Pr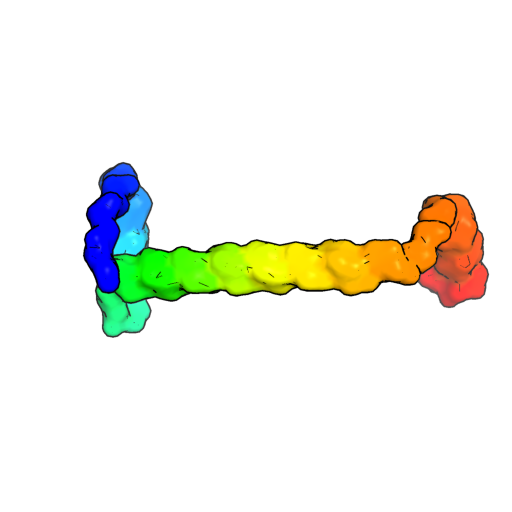otein AF-A0A955KRZ8-F1 (afdb_monomer_lite)

Foldseek 3Di:
DDDDDDDPPVVVVVLCVVCVVVVHDSVVVVVVVVVVVVVVVVVVVVVVVVCVPPDDDDPVVVVVVCVVVVVD

Secondary structure (DSSP, 8-state):
--------HHHHHHHHHHHHHTTS-HHHHHHHHHHHHHHHHHHHHHHHHHGGGSPP--HHHHHHHHHHTT--

Structure (mmCIF, N/CA/C/O backbone):
data_AF-A0A955KRZ8-F1
#
_entry.id   AF-A0A955KRZ8-F1
#
loop_
_atom_site.group_PDB
_atom_site.id
_atom_site.type_symbol
_atom_site.label_atom_id
_atom_site.label_alt_id
_atom_site.label_comp_id
_atom_site.label_asym_id
_atom_site.label_entity_id
_atom_site.label_seq_id
_atom_site.pdbx_PDB_ins_code
_atom_site.Cartn_x
_atom_site.Cartn_y
_atom_site.Cartn_z
_atom_site.occupancy
_atom_site.B_iso_or_equiv
_atom_site.auth_seq_id
_atom_site.auth_comp_id
_atom_site.auth_asym_id
_atom_site.auth_atom_id
_atom_site.pdbx_PDB_model_num
ATOM 1 N N . MET A 1 1 ? 2.186 -9.752 18.520 1.00 86.31 1 MET A N 1
ATOM 2 C CA . MET A 1 1 ? 2.694 -8.478 19.087 1.00 86.31 1 MET A CA 1
ATOM 3 C C . MET A 1 1 ? 1.611 -7.419 18.913 1.00 86.31 1 MET A C 1
ATOM 5 O O . MET A 1 1 ? 0.848 -7.548 17.966 1.00 86.31 1 MET A O 1
ATOM 9 N N . ARG A 1 2 ? 1.491 -6.426 19.803 1.00 93.25 2 ARG A N 1
ATOM 10 C CA . ARG A 1 2 ? 0.519 -5.327 19.662 1.00 93.25 2 ARG A CA 1
ATOM 11 C C . ARG A 1 2 ? 1.266 -4.002 19.607 1.00 93.25 2 ARG A C 1
ATOM 13 O O . ARG A 1 2 ? 2.077 -3.735 20.487 1.00 93.25 2 ARG A O 1
ATOM 20 N N . THR A 1 3 ? 0.939 -3.190 18.612 1.00 95.50 3 THR A N 1
ATOM 21 C CA . THR A 1 3 ? 1.480 -1.842 18.426 1.00 95.50 3 THR A CA 1
ATOM 22 C C . THR A 1 3 ? 0.331 -0.841 18.467 1.00 95.50 3 THR A C 1
ATOM 24 O O . THR A 1 3 ? -0.769 -1.141 18.001 1.00 95.50 3 THR A O 1
ATOM 27 N N . THR A 1 4 ? 0.572 0.335 19.040 1.00 96.38 4 THR A N 1
ATOM 28 C CA . THR A 1 4 ? -0.375 1.456 19.021 1.00 96.38 4 THR A CA 1
ATOM 29 C C . THR A 1 4 ? 0.045 2.428 17.926 1.00 96.38 4 THR A C 1
ATOM 31 O O . THR A 1 4 ? 1.203 2.835 17.889 1.00 96.38 4 THR A O 1
ATOM 34 N N . ILE A 1 5 ? -0.888 2.793 17.048 1.00 95.38 5 ILE A N 1
ATOM 35 C CA . ILE A 1 5 ? -0.677 3.744 15.951 1.00 95.38 5 ILE A CA 1
ATOM 36 C C . ILE A 1 5 ? -1.702 4.866 16.108 1.00 95.38 5 ILE A C 1
ATOM 38 O O . ILE A 1 5 ? -2.879 4.598 16.353 1.00 95.38 5 ILE A O 1
ATOM 42 N N . SER A 1 6 ? -1.248 6.109 15.979 1.00 96.94 6 SER A N 1
ATOM 43 C CA . SER A 1 6 ? -2.114 7.285 16.009 1.00 96.94 6 SER A CA 1
ATOM 44 C C . SER A 1 6 ? -2.499 7.684 14.590 1.00 96.94 6 SER A C 1
ATOM 46 O O . SER A 1 6 ? -1.633 7.838 13.731 1.00 96.94 6 SER A O 1
ATOM 48 N N . PHE A 1 7 ? -3.790 7.903 14.366 1.00 97.38 7 PHE A N 1
ATOM 49 C CA . PHE A 1 7 ? -4.333 8.461 13.131 1.00 97.38 7 PHE A CA 1
ATOM 50 C C . PHE A 1 7 ? -4.983 9.806 13.440 1.00 97.38 7 PHE A C 1
ATOM 52 O O . PHE A 1 7 ? -5.429 10.036 14.564 1.00 97.38 7 PHE A O 1
ATOM 59 N N . ASN A 1 8 ? -5.055 10.689 12.447 1.00 98.25 8 ASN A N 1
ATOM 60 C CA . ASN A 1 8 ? -5.947 11.838 12.552 1.00 98.25 8 ASN A CA 1
ATOM 61 C C . ASN A 1 8 ? -7.417 11.380 12.440 1.00 98.25 8 ASN A C 1
ATOM 63 O O . ASN A 1 8 ? -7.710 10.267 11.986 1.00 98.25 8 ASN A O 1
ATOM 67 N N . ASP A 1 9 ? -8.339 12.253 12.842 1.00 98.12 9 ASP A N 1
ATOM 68 C CA . ASP A 1 9 ? -9.758 11.903 12.943 1.00 98.12 9 ASP A CA 1
ATOM 69 C C . ASP A 1 9 ? -10.384 11.535 11.592 1.00 98.12 9 ASP A C 1
ATOM 71 O O . ASP A 1 9 ? -11.208 10.618 11.522 1.00 98.12 9 ASP A O 1
ATOM 75 N N . SER A 1 10 ? -9.986 12.206 10.506 1.00 98.31 10 SER A N 1
ATOM 76 C CA . SER A 1 10 ? -10.535 11.933 9.174 1.00 98.31 10 SER A CA 1
ATOM 77 C C . SER A 1 10 ? -10.107 10.558 8.659 1.00 98.31 10 SER A C 1
ATOM 79 O O . SER A 1 10 ? -10.948 9.799 8.177 1.00 98.31 10 SER A O 1
ATOM 81 N N . VAL A 1 11 ? -8.835 10.193 8.834 1.00 98.19 11 VAL A N 1
ATOM 82 C CA . VAL A 1 11 ? -8.301 8.878 8.452 1.00 98.19 11 VAL A CA 1
ATOM 83 C C . VAL A 1 11 ? -8.928 7.774 9.294 1.00 98.19 11 VAL A C 1
ATOM 85 O O . VAL A 1 11 ? -9.381 6.771 8.746 1.00 98.19 11 VAL A O 1
ATOM 88 N N . TYR A 1 12 ? -9.014 7.953 10.615 1.00 98.12 12 TYR A N 1
ATOM 89 C CA . TYR A 1 12 ? -9.637 6.946 11.475 1.00 98.12 12 TYR A CA 1
ATOM 90 C C . TYR A 1 12 ? -11.119 6.735 11.134 1.00 98.12 12 TYR A C 1
ATOM 92 O O . TYR A 1 12 ? -11.595 5.598 11.111 1.00 98.12 12 TYR A O 1
ATOM 100 N N . THR A 1 13 ? -11.841 7.812 10.810 1.00 98.38 13 THR A N 1
ATOM 101 C CA . THR A 1 13 ? -13.242 7.732 10.374 1.00 98.38 13 THR A CA 1
ATOM 102 C C . THR A 1 13 ? -13.375 6.931 9.080 1.00 98.38 13 THR A C 1
ATOM 104 O O . THR A 1 13 ? -14.212 6.034 9.013 1.00 98.38 13 THR A O 1
ATOM 107 N N . ALA A 1 14 ? -12.518 7.188 8.088 1.00 98.44 14 ALA A N 1
ATOM 108 C CA . ALA A 1 14 ? -12.514 6.440 6.832 1.00 98.44 14 ALA A CA 1
ATOM 109 C C . ALA A 1 14 ? -12.219 4.944 7.047 1.00 98.44 14 ALA A C 1
ATOM 111 O O . ALA A 1 14 ? -12.971 4.097 6.567 1.00 98.44 14 ALA A O 1
ATOM 112 N N . LEU A 1 15 ? -11.193 4.616 7.845 1.00 98.19 15 LEU A N 1
ATOM 113 C CA . LEU A 1 15 ? -10.855 3.230 8.192 1.00 98.19 15 LEU A CA 1
ATOM 114 C C . LEU A 1 15 ? -12.015 2.513 8.887 1.00 98.19 15 LEU A C 1
ATOM 116 O O . LEU A 1 15 ? -12.281 1.343 8.618 1.00 98.19 15 LEU A O 1
ATOM 120 N N . LYS A 1 16 ? -12.722 3.205 9.786 1.00 98.38 16 LYS A N 1
ATOM 121 C CA . LYS A 1 16 ? -13.872 2.642 10.498 1.00 98.38 16 LYS A CA 1
ATOM 122 C C . LYS A 1 16 ? -15.038 2.343 9.554 1.00 98.38 16 LYS A C 1
ATOM 124 O O . LYS A 1 16 ? -15.652 1.281 9.680 1.00 98.38 16 LYS A O 1
ATOM 129 N N . THR A 1 17 ? -15.336 3.250 8.624 1.00 98.62 17 THR A N 1
ATOM 130 C CA . THR A 1 17 ? -16.363 3.036 7.594 1.00 98.62 17 THR A CA 1
ATOM 131 C C . THR A 1 17 ? -16.011 1.826 6.737 1.00 98.62 17 THR A C 1
ATOM 133 O O . THR A 1 17 ? -16.800 0.888 6.665 1.00 98.62 17 THR A O 1
ATOM 136 N N . GLN A 1 18 ? -14.785 1.777 6.211 1.00 98.25 18 GLN A N 1
ATOM 137 C CA . GLN A 1 18 ? -14.317 0.663 5.387 1.00 98.25 18 GLN A CA 1
ATOM 138 C C . GLN A 1 18 ? -14.349 -0.673 6.139 1.00 98.25 18 GLN A C 1
ATOM 140 O O . GLN A 1 18 ? -14.792 -1.679 5.594 1.00 98.25 18 GLN A O 1
ATOM 145 N N . ALA A 1 19 ? -13.919 -0.700 7.405 1.00 98.44 19 ALA A N 1
ATOM 146 C CA . ALA A 1 19 ? -13.956 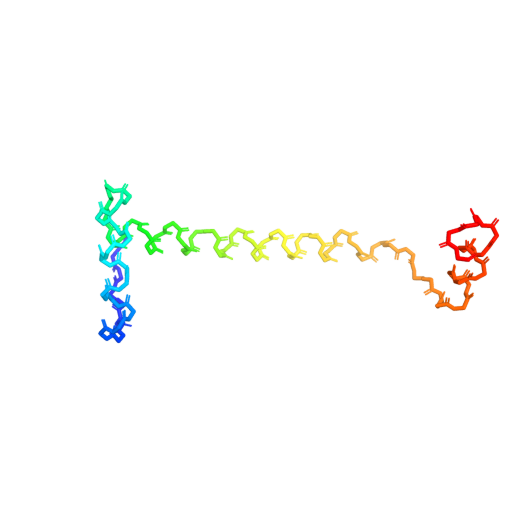-1.915 8.219 1.00 98.44 19 ALA A CA 1
ATOM 147 C C . ALA A 1 19 ? -15.389 -2.431 8.398 1.00 98.44 19 ALA A C 1
ATOM 149 O O . ALA A 1 19 ? -15.627 -3.634 8.321 1.00 98.44 19 ALA A O 1
ATOM 150 N N . THR A 1 20 ? -16.342 -1.516 8.592 1.00 98.50 20 THR A N 1
ATOM 151 C CA . THR A 1 20 ? -17.765 -1.848 8.724 1.00 98.50 20 THR A CA 1
ATOM 152 C C . THR A 1 20 ? -18.317 -2.427 7.423 1.00 98.50 20 THR A C 1
ATOM 154 O O . THR A 1 20 ? -18.951 -3.478 7.449 1.00 98.50 20 THR A O 1
ATOM 157 N N . GLU A 1 21 ? -18.045 -1.778 6.289 1.00 98.44 21 GLU A N 1
ATOM 158 C CA . GLU A 1 21 ? -18.477 -2.231 4.959 1.00 98.44 21 GLU A CA 1
ATOM 159 C C . GLU A 1 21 ? -17.886 -3.598 4.590 1.00 98.44 21 GLU A C 1
ATOM 161 O O . GLU A 1 21 ? -18.585 -4.449 4.044 1.00 98.44 21 GLU A O 1
ATOM 166 N N . ALA A 1 22 ? -16.621 -3.835 4.941 1.00 97.56 22 ALA A N 1
ATOM 167 C CA . ALA A 1 22 ? -15.922 -5.090 4.685 1.00 97.56 22 ALA A CA 1
ATOM 168 C C . ALA A 1 22 ? -16.194 -6.186 5.737 1.00 97.56 22 ALA A C 1
ATOM 170 O O . ALA A 1 22 ? -15.647 -7.282 5.627 1.00 97.56 22 ALA A O 1
ATOM 171 N N . GLY A 1 23 ? -17.005 -5.917 6.770 1.00 98.25 23 GLY A N 1
ATOM 172 C CA . GLY A 1 23 ? -17.310 -6.890 7.826 1.00 98.25 23 GLY A CA 1
ATOM 173 C C . GLY A 1 23 ? -16.086 -7.319 8.645 1.00 98.25 23 GLY A C 1
ATOM 174 O O . GLY A 1 23 ? -16.015 -8.456 9.110 1.00 98.25 23 GLY A O 1
ATOM 175 N N . THR A 1 24 ? -15.110 -6.425 8.807 1.00 98.38 24 THR A N 1
ATOM 176 C CA . THR A 1 24 ? -13.833 -6.680 9.485 1.00 98.38 24 THR A CA 1
ATOM 177 C C . THR A 1 24 ? -13.543 -5.607 10.542 1.00 98.38 24 THR A C 1
ATOM 179 O O . THR A 1 24 ? -14.410 -4.820 10.921 1.00 98.38 24 THR A O 1
ATOM 182 N N . THR A 1 25 ? -12.324 -5.576 11.079 1.00 98.38 25 THR A N 1
ATOM 183 C CA . THR A 1 25 ? -11.892 -4.576 12.064 1.00 98.38 25 THR A CA 1
ATOM 184 C C . THR A 1 25 ? -10.856 -3.625 11.477 1.00 98.38 25 THR A C 1
ATOM 186 O O . THR A 1 25 ? -10.095 -3.990 10.584 1.00 98.38 25 THR A O 1
ATOM 189 N N . VAL A 1 26 ? -10.763 -2.416 12.040 1.00 97.75 26 VAL A N 1
ATOM 190 C CA . VAL A 1 26 ? -9.698 -1.456 11.693 1.00 97.75 26 VAL A CA 1
ATOM 191 C C . VAL A 1 26 ? -8.312 -2.074 11.897 1.00 97.75 26 VAL A C 1
ATOM 193 O O . VAL A 1 26 ? -7.425 -1.876 11.076 1.00 97.75 26 VAL A O 1
ATOM 196 N N . SER A 1 27 ? -8.121 -2.855 12.965 1.00 97.44 27 SER A N 1
ATOM 197 C CA . SER A 1 27 ? -6.846 -3.530 13.225 1.00 97.44 27 SER A CA 1
ATOM 198 C C . SER A 1 27 ? -6.485 -4.539 12.140 1.00 97.44 27 SER A C 1
ATOM 200 O O . SER A 1 27 ? -5.324 -4.584 11.749 1.00 97.44 27 SER A O 1
ATOM 202 N N . GLN A 1 28 ? -7.460 -5.300 11.637 1.00 98.12 28 GLN A N 1
ATOM 203 C CA . GLN A 1 28 ? -7.227 -6.241 10.544 1.00 98.12 28 GLN A CA 1
ATOM 204 C C . GLN A 1 28 ? -6.869 -5.502 9.251 1.00 98.12 28 GLN A C 1
ATOM 206 O O . GLN A 1 28 ? -5.859 -5.828 8.645 1.00 98.12 28 GLN A O 1
ATOM 211 N N . LEU A 1 29 ? -7.610 -4.442 8.894 1.00 97.81 29 LEU A N 1
ATOM 212 C CA . LEU A 1 29 ? -7.290 -3.624 7.715 1.00 97.81 29 LEU A CA 1
ATOM 213 C C . LEU A 1 29 ? -5.869 -3.055 7.770 1.00 97.81 29 LEU A C 1
ATOM 215 O O . LEU A 1 29 ? -5.136 -3.116 6.789 1.00 97.81 29 LEU A O 1
ATOM 219 N N . VAL A 1 30 ? -5.470 -2.504 8.920 1.00 97.25 30 VAL A N 1
ATOM 220 C CA . VAL A 1 30 ? -4.125 -1.939 9.100 1.00 97.25 30 VAL A CA 1
ATOM 221 C C . VAL A 1 30 ? -3.056 -3.032 9.052 1.00 97.25 30 VAL A C 1
ATOM 223 O O . VAL A 1 30 ? -1.982 -2.806 8.499 1.00 97.25 30 VAL A O 1
ATOM 226 N N . GLN A 1 31 ? -3.334 -4.212 9.611 1.00 97.19 31 GLN A N 1
ATOM 227 C CA . GLN A 1 31 ? -2.415 -5.343 9.551 1.00 97.19 31 GLN A CA 1
ATOM 228 C C . GLN A 1 31 ? -2.222 -5.840 8.115 1.00 97.19 31 GLN A C 1
ATOM 230 O O . GLN A 1 31 ? -1.079 -6.012 7.694 1.00 97.19 31 GLN A O 1
ATOM 235 N N . ASP A 1 32 ? -3.306 -6.013 7.364 1.00 97.62 32 ASP A N 1
ATOM 236 C CA . ASP A 1 32 ? -3.250 -6.463 5.974 1.00 97.62 32 ASP A CA 1
ATOM 237 C C . ASP A 1 32 ? -2.530 -5.428 5.104 1.00 97.62 32 ASP A C 1
ATOM 239 O O . ASP A 1 32 ? -1.618 -5.779 4.361 1.00 97.62 32 ASP A O 1
ATOM 243 N N . ALA A 1 33 ? -2.843 -4.138 5.265 1.00 96.94 33 ALA A N 1
ATOM 244 C CA . ALA A 1 33 ? -2.156 -3.061 4.554 1.00 96.94 33 ALA A CA 1
ATOM 245 C C . ALA A 1 33 ? -0.642 -3.042 4.835 1.00 96.94 33 ALA A C 1
ATOM 247 O O . ALA A 1 33 ? 0.155 -2.867 3.914 1.00 96.94 33 ALA A O 1
ATOM 248 N N . ALA A 1 34 ? -0.231 -3.256 6.089 1.00 97.00 34 ALA A N 1
ATOM 249 C CA . ALA A 1 34 ? 1.183 -3.325 6.449 1.00 97.00 34 ALA A CA 1
ATOM 250 C C . ALA A 1 34 ? 1.881 -4.543 5.824 1.00 97.00 34 ALA A C 1
ATOM 252 O O . ALA A 1 34 ? 3.005 -4.418 5.345 1.00 97.00 34 ALA A O 1
ATOM 253 N N . ILE A 1 35 ? 1.224 -5.708 5.805 1.00 97.75 35 ILE A N 1
ATOM 254 C CA . ILE A 1 35 ? 1.752 -6.914 5.153 1.00 97.75 35 ILE A CA 1
ATOM 255 C C . ILE A 1 35 ? 1.900 -6.676 3.649 1.00 97.75 35 ILE A C 1
ATOM 257 O O . ILE A 1 35 ? 2.967 -6.938 3.101 1.00 97.75 35 ILE A O 1
ATOM 261 N N . HIS A 1 36 ? 0.867 -6.146 2.993 1.00 98.25 36 HIS A N 1
ATOM 262 C CA . HIS A 1 36 ? 0.886 -5.897 1.555 1.00 98.25 36 HIS A CA 1
ATOM 263 C C . HIS A 1 36 ? 1.963 -4.889 1.153 1.00 98.25 36 HIS A C 1
ATOM 265 O O . HIS A 1 36 ? 2.709 -5.170 0.226 1.00 98.25 36 HIS A O 1
ATOM 271 N N .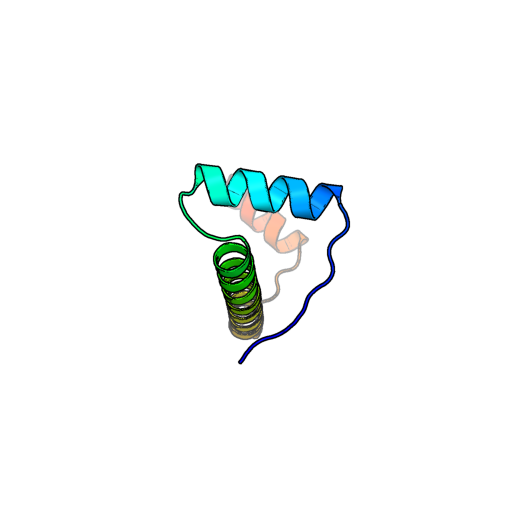 SER A 1 37 ? 2.123 -3.789 1.895 1.00 97.81 37 SER A N 1
ATOM 272 C CA . SER A 1 37 ? 3.183 -2.809 1.620 1.00 97.81 37 SER A CA 1
ATOM 273 C C . SER A 1 37 ? 4.590 -3.406 1.758 1.00 97.81 37 SER A C 1
ATOM 275 O O . SER A 1 37 ? 5.490 -3.053 1.003 1.00 97.81 37 SER A O 1
ATOM 277 N N . LEU A 1 38 ? 4.801 -4.329 2.702 1.00 98.06 38 LEU A N 1
ATOM 278 C CA . LEU A 1 38 ? 6.088 -5.016 2.838 1.00 98.06 38 LEU A CA 1
ATOM 279 C C . LEU A 1 38 ? 6.335 -6.029 1.716 1.00 98.06 38 LEU A C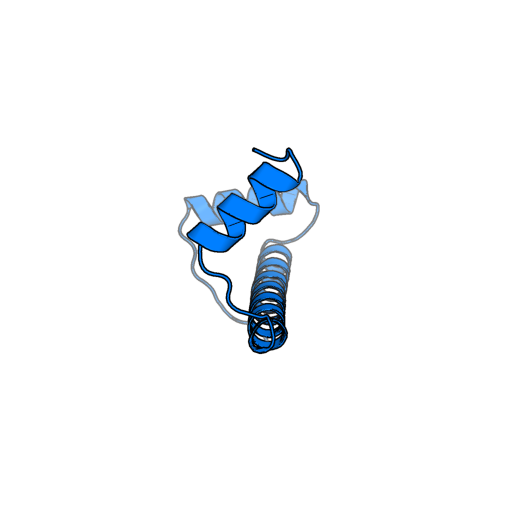 1
ATOM 281 O O . LEU A 1 38 ? 7.477 -6.177 1.293 1.00 98.06 38 LEU A O 1
ATOM 285 N N . LEU A 1 39 ? 5.291 -6.725 1.260 1.00 98.25 39 LEU A N 1
ATOM 286 C CA . LEU A 1 39 ? 5.387 -7.673 0.149 1.00 98.25 39 LEU A CA 1
ATOM 287 C C . LEU A 1 39 ? 5.652 -6.961 -1.179 1.00 98.25 39 LEU A C 1
ATOM 289 O O . LEU A 1 39 ? 6.555 -7.379 -1.890 1.00 98.25 39 LEU A O 1
ATOM 293 N N . GLU A 1 40 ? 4.935 -5.871 -1.461 1.00 97.88 40 GLU A N 1
ATOM 294 C CA . GLU A 1 40 ? 5.151 -5.020 -2.642 1.00 97.88 40 GLU A CA 1
ATOM 295 C C . GLU A 1 40 ? 6.598 -4.520 -2.689 1.00 97.88 40 GLU A C 1
ATOM 297 O O . GLU A 1 40 ? 7.299 -4.726 -3.671 1.00 97.88 40 GLU A O 1
ATOM 302 N N . ASN A 1 41 ? 7.104 -3.979 -1.577 1.00 97.94 41 ASN A N 1
ATOM 303 C CA . ASN A 1 41 ? 8.493 -3.528 -1.514 1.00 97.94 41 ASN A CA 1
ATOM 304 C C . ASN A 1 41 ? 9.505 -4.667 -1.727 1.00 97.94 41 ASN A C 1
ATOM 306 O O . ASN A 1 41 ? 10.595 -4.428 -2.241 1.00 97.94 41 ASN A O 1
ATOM 310 N N . ALA A 1 42 ? 9.201 -5.884 -1.266 1.00 97.94 42 ALA A N 1
ATOM 311 C CA . ALA A 1 42 ? 10.076 -7.032 -1.478 1.00 97.94 42 ALA A CA 1
ATOM 312 C C . ALA A 1 42 ? 10.089 -7.453 -2.955 1.00 97.94 42 ALA A C 1
ATOM 314 O O . ALA A 1 42 ? 11.164 -7.686 -3.500 1.00 97.94 42 ALA A O 1
ATOM 315 N N . GLU A 1 43 ? 8.919 -7.477 -3.599 1.00 97.62 43 GLU A N 1
ATOM 316 C CA . GLU A 1 43 ? 8.768 -7.737 -5.034 1.00 97.62 43 GLU A CA 1
ATOM 317 C C . GLU A 1 43 ? 9.519 -6.691 -5.871 1.00 97.62 43 GLU A C 1
ATOM 319 O O . GLU A 1 43 ? 10.329 -7.059 -6.717 1.00 97.62 43 GLU A O 1
ATOM 324 N N . ASP A 1 44 ? 9.374 -5.402 -5.551 1.00 97.81 44 ASP A N 1
ATOM 325 C CA . ASP A 1 44 ? 10.093 -4.309 -6.219 1.00 97.81 44 ASP A CA 1
ATOM 326 C C . ASP A 1 44 ? 11.621 -4.466 -6.135 1.00 97.81 44 ASP A C 1
ATOM 328 O O . ASP A 1 44 ? 12.353 -4.183 -7.091 1.00 97.81 44 ASP A O 1
ATOM 332 N N . ILE A 1 45 ? 12.129 -4.896 -4.975 1.00 97.38 45 ILE A N 1
ATOM 333 C CA . ILE A 1 45 ? 13.562 -5.138 -4.775 1.00 97.38 45 ILE A CA 1
ATOM 334 C C . ILE A 1 45 ? 14.020 -6.332 -5.612 1.00 97.38 45 ILE A C 1
ATOM 336 O O . ILE A 1 45 ? 15.059 -6.242 -6.270 1.00 97.38 45 ILE A O 1
ATOM 340 N N . ASP A 1 46 ? 13.272 -7.432 -5.593 1.00 97.56 46 ASP A N 1
ATOM 341 C CA . ASP A 1 46 ? 13.610 -8.638 -6.346 1.00 97.56 46 ASP A CA 1
ATOM 342 C C . ASP A 1 46 ? 13.605 -8.366 -7.858 1.00 97.56 46 ASP A C 1
ATOM 344 O O . ASP A 1 46 ? 14.552 -8.751 -8.553 1.00 97.56 46 ASP A O 1
ATOM 348 N N . ASP A 1 47 ? 12.623 -7.611 -8.355 1.00 96.75 47 ASP A N 1
ATOM 349 C CA . ASP A 1 47 ? 12.563 -7.157 -9.743 1.00 96.75 47 ASP A CA 1
ATOM 350 C C . ASP A 1 47 ? 13.762 -6.272 -10.090 1.00 96.75 47 ASP A C 1
ATOM 352 O O . ASP A 1 47 ? 14.445 -6.498 -11.093 1.00 96.75 47 ASP A O 1
ATOM 356 N N . ALA A 1 48 ? 14.093 -5.289 -9.248 1.00 96.25 48 ALA A N 1
ATOM 357 C CA . ALA A 1 48 ? 15.262 -4.443 -9.469 1.00 96.25 48 ALA A CA 1
ATOM 358 C C . ALA A 1 48 ? 16.565 -5.261 -9.536 1.00 96.25 48 ALA A C 1
ATOM 360 O O . ALA A 1 48 ? 17.430 -4.981 -10.372 1.00 96.25 48 ALA A O 1
ATOM 361 N N . LEU A 1 49 ? 16.704 -6.289 -8.692 1.00 97.06 49 LEU A N 1
ATOM 362 C CA . LEU A 1 49 ? 17.862 -7.182 -8.680 1.00 97.06 49 LEU A CA 1
ATOM 363 C C . LEU A 1 49 ? 17.910 -8.092 -9.912 1.00 97.06 49 LEU A C 1
ATOM 365 O O . LEU A 1 49 ? 18.980 -8.243 -10.506 1.00 97.06 49 LEU A O 1
ATOM 369 N N . ALA A 1 50 ? 16.781 -8.665 -10.334 1.00 95.69 50 ALA A N 1
ATOM 370 C CA . ALA A 1 50 ? 16.700 -9.497 -11.536 1.00 95.69 50 ALA A CA 1
ATOM 371 C C . ALA A 1 50 ? 17.123 -8.711 -12.791 1.00 95.69 50 ALA A C 1
ATOM 373 O O . ALA A 1 50 ? 17.852 -9.219 -13.655 1.00 95.69 50 ALA A O 1
ATOM 374 N N . ARG A 1 51 ? 16.743 -7.430 -12.839 1.00 94.56 51 ARG A N 1
ATOM 375 C CA . ARG A 1 51 ? 17.023 -6.519 -13.952 1.00 94.56 51 ARG A CA 1
ATOM 376 C C . ARG A 1 51 ? 18.458 -6.003 -14.014 1.00 94.56 51 ARG A C 1
ATOM 378 O O . ARG A 1 51 ? 18.846 -5.437 -15.031 1.00 94.56 51 ARG A O 1
ATOM 385 N N . LEU A 1 52 ? 19.296 -6.257 -13.003 1.00 95.44 52 LEU A N 1
ATOM 386 C CA . LEU A 1 52 ? 20.727 -5.909 -13.055 1.00 95.44 52 LEU A CA 1
ATOM 387 C C . LEU A 1 52 ? 21.464 -6.572 -14.228 1.00 95.44 52 LEU A C 1
ATOM 389 O O . LEU A 1 52 ? 22.496 -6.069 -14.668 1.00 95.44 52 LEU A O 1
ATOM 393 N N . SER A 1 53 ? 20.952 -7.709 -14.708 1.00 91.44 53 SER A N 1
ATOM 394 C CA . SER A 1 53 ? 21.517 -8.447 -15.842 1.00 91.44 53 SER A CA 1
ATOM 395 C C . SER A 1 53 ? 20.942 -8.040 -17.204 1.00 91.44 53 SER A C 1
ATOM 397 O O . SER A 1 53 ? 21.430 -8.515 -18.232 1.00 91.44 53 SER A O 1
ATOM 399 N N . GLU A 1 54 ? 19.931 -7.165 -17.236 1.00 93.19 54 GLU A N 1
ATOM 400 C CA . GLU A 1 54 ? 19.334 -6.707 -18.488 1.00 93.19 54 GLU A CA 1
ATOM 401 C C . GLU A 1 54 ? 20.322 -5.835 -19.281 1.00 93.19 54 GLU A C 1
ATOM 403 O O . GLU A 1 54 ? 21.009 -4.976 -18.715 1.00 93.19 54 GLU A O 1
ATOM 408 N N . PRO A 1 55 ? 20.407 -6.017 -20.609 1.00 90.38 55 PRO A N 1
ATOM 409 C CA . PRO A 1 55 ? 21.207 -5.144 -21.450 1.00 90.38 55 PRO A CA 1
ATOM 410 C C . PRO A 1 55 ? 20.655 -3.716 -21.426 1.00 90.38 55 PRO A C 1
ATOM 412 O O . PRO A 1 55 ? 19.451 -3.477 -21.526 1.00 90.38 55 PRO A O 1
ATOM 415 N N . THR A 1 56 ? 21.558 -2.743 -21.348 1.00 90.12 56 THR A N 1
ATOM 416 C CA . THR A 1 56 ? 21.217 -1.331 -21.524 1.00 90.12 56 THR A CA 1
ATOM 417 C C . THR A 1 56 ? 21.182 -0.998 -23.011 1.00 90.12 56 THR A C 1
ATOM 419 O O . THR A 1 56 ? 22.144 -1.244 -23.736 1.00 90.12 56 THR A O 1
ATOM 422 N N . TYR A 1 57 ? 20.078 -0.408 -23.465 1.00 87.31 57 TYR A N 1
ATOM 423 C CA . TYR A 1 57 ? 19.927 0.073 -24.837 1.00 87.31 57 TYR A CA 1
ATOM 424 C C . TYR A 1 57 ? 19.999 1.595 -24.877 1.00 87.31 57 TYR A C 1
ATOM 426 O O . TYR A 1 57 ? 19.435 2.276 -24.017 1.00 87.31 57 TYR A O 1
ATOM 434 N N . SER A 1 58 ? 20.667 2.141 -25.895 1.00 94.31 58 SER A N 1
ATOM 435 C CA . SER A 1 58 ? 20.559 3.569 -26.174 1.00 94.31 58 SER A CA 1
ATOM 436 C C . SER A 1 58 ? 19.155 3.875 -26.698 1.00 94.31 58 SER A C 1
ATOM 438 O O . SER A 1 58 ? 18.559 3.080 -27.430 1.00 94.31 58 SER A O 1
ATOM 440 N N . PHE A 1 59 ? 18.625 5.042 -26.338 1.00 93.69 59 PHE A N 1
ATOM 441 C CA . PHE A 1 59 ? 17.318 5.482 -26.822 1.00 93.69 59 PHE A CA 1
ATOM 442 C C . PHE A 1 59 ? 17.265 5.535 -28.359 1.00 93.69 59 PHE A C 1
ATOM 444 O O . PHE A 1 59 ? 16.284 5.100 -28.962 1.00 93.69 59 PHE A O 1
ATOM 451 N N . ASP A 1 60 ? 18.346 5.991 -28.998 1.00 95.12 60 ASP A N 1
ATOM 452 C CA . ASP A 1 60 ? 18.436 6.099 -30.456 1.00 95.12 60 ASP A CA 1
ATOM 453 C C . ASP A 1 60 ? 18.410 4.732 -31.154 1.00 95.12 60 ASP A C 1
ATOM 455 O O . ASP A 1 60 ? 17.786 4.587 -32.208 1.00 95.12 60 ASP A O 1
ATOM 459 N N . ASP A 1 61 ? 19.066 3.720 -30.582 1.00 93.50 61 ASP A N 1
ATOM 460 C CA . ASP A 1 61 ? 19.069 2.369 -31.151 1.00 93.50 61 ASP A CA 1
ATOM 461 C C . ASP A 1 61 ? 17.718 1.678 -30.953 1.00 93.50 61 ASP A C 1
ATOM 463 O O . ASP A 1 61 ? 17.231 0.992 -31.859 1.00 93.50 61 ASP A O 1
ATOM 467 N N . LEU A 1 62 ? 17.057 1.935 -29.821 1.00 93.69 62 LEU A N 1
ATOM 468 C CA . LEU A 1 62 ? 15.698 1.464 -29.575 1.00 93.69 62 LEU A CA 1
ATOM 469 C C . LEU A 1 62 ? 14.710 2.077 -30.583 1.00 93.69 62 LEU A C 1
ATOM 471 O O . LEU A 1 62 ? 13.922 1.361 -31.198 1.00 93.69 62 LEU A O 1
ATOM 475 N N . LEU A 1 63 ? 14.809 3.389 -30.835 1.00 95.88 63 LEU A N 1
ATOM 476 C CA . LEU A 1 63 ? 13.972 4.091 -31.813 1.00 95.88 63 LEU A CA 1
ATOM 477 C C . LEU A 1 63 ? 14.155 3.570 -33.241 1.00 95.88 63 LEU A C 1
ATOM 479 O O . LEU A 1 63 ? 13.174 3.434 -33.974 1.00 95.88 63 LEU A O 1
ATOM 483 N N . LYS A 1 64 ? 15.397 3.300 -33.662 1.00 95.00 64 LYS A N 1
ATOM 484 C CA . LYS A 1 64 ? 15.662 2.698 -34.979 1.00 95.00 64 LYS A CA 1
ATOM 485 C C . LYS A 1 64 ? 15.004 1.327 -35.086 1.00 95.00 64 LYS A C 1
ATOM 487 O O . LYS A 1 64 ? 14.375 1.046 -36.102 1.00 95.00 64 LYS A O 1
ATOM 492 N N . THR A 1 65 ? 15.120 0.516 -34.036 1.00 94.50 65 THR A N 1
ATOM 493 C CA . THR A 1 65 ? 14.533 -0.829 -33.977 1.00 94.50 65 THR A CA 1
ATOM 494 C C . THR A 1 65 ? 13.011 -0.766 -34.090 1.00 94.50 65 THR A C 1
ATOM 496 O O . THR A 1 65 ? 12.440 -1.399 -34.970 1.00 94.50 65 THR A O 1
ATOM 499 N N . PHE A 1 66 ? 12.351 0.090 -33.308 1.00 96.06 66 PHE A N 1
ATOM 500 C CA . PHE A 1 66 ? 10.889 0.208 -33.333 1.00 96.06 66 PHE A CA 1
ATOM 501 C C . PHE A 1 66 ? 10.343 0.708 -34.676 1.00 96.06 66 PHE A C 1
ATOM 503 O O . PHE A 1 66 ? 9.319 0.207 -35.136 1.00 96.06 66 PHE A O 1
ATOM 510 N N . LYS A 1 67 ? 11.038 1.641 -35.345 1.00 96.44 67 LYS A N 1
ATOM 511 C CA . LYS A 1 67 ? 10.675 2.078 -36.707 1.00 96.44 67 LYS A CA 1
ATOM 512 C C . LYS A 1 67 ? 10.815 0.957 -37.735 1.00 96.44 67 LYS A C 1
ATOM 514 O O . LYS A 1 67 ? 10.001 0.851 -38.645 1.00 96.44 67 LYS A O 1
ATOM 519 N N . LEU A 1 68 ? 11.851 0.125 -37.609 1.00 96.75 68 LEU A N 1
ATOM 520 C CA . LEU A 1 68 ? 12.043 -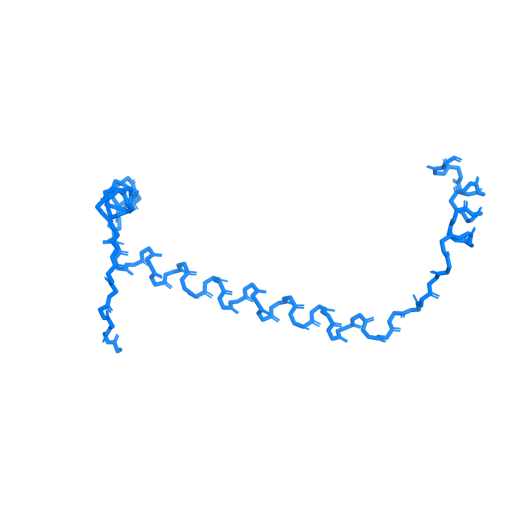1.037 -38.483 1.00 96.75 68 LEU A CA 1
ATOM 521 C C . LEU A 1 68 ? 10.949 -2.091 -38.270 1.00 96.75 68 LEU A C 1
ATOM 523 O O . LEU A 1 68 ? 10.509 -2.711 -39.234 1.00 96.75 68 LEU A O 1
ATOM 527 N N . GLU A 1 69 ? 10.494 -2.260 -37.030 1.00 96.81 69 GLU A N 1
ATOM 528 C CA . GLU A 1 69 ? 9.407 -3.174 -36.660 1.00 96.81 69 GLU A CA 1
ATOM 529 C C . GLU A 1 69 ? 8.003 -2.603 -36.944 1.00 96.81 69 GLU A C 1
ATOM 531 O O . GLU A 1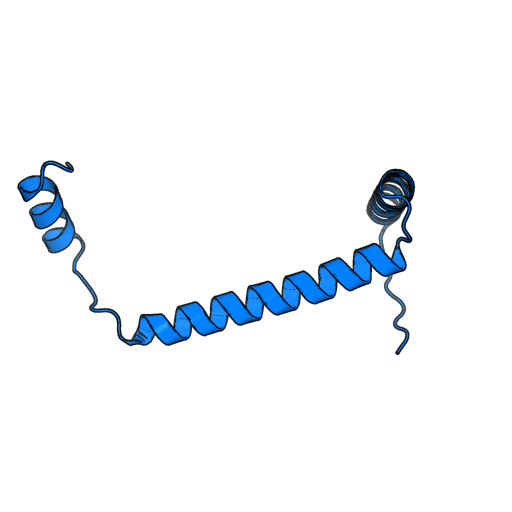 69 ? 7.013 -3.323 -36.825 1.00 96.81 69 GLU A O 1
ATOM 536 N N . GLY A 1 70 ? 7.896 -1.330 -37.346 1.00 95.81 70 GLY A N 1
ATOM 537 C CA . GLY A 1 70 ? 6.620 -0.660 -37.628 1.00 95.81 70 GLY A CA 1
ATOM 538 C C . GLY A 1 70 ? 5.794 -0.337 -36.379 1.00 95.81 70 GLY A C 1
ATOM 539 O O . GLY A 1 70 ? 4.593 -0.089 -36.478 1.00 95.81 70 GLY A O 1
ATOM 540 N N . LEU A 1 71 ? 6.427 -0.349 -35.204 1.00 93.81 71 LEU A N 1
ATOM 541 C CA . LEU A 1 71 ? 5.832 0.075 -33.934 1.00 93.81 71 LEU A CA 1
ATOM 542 C C . LEU A 1 71 ? 5.804 1.609 -33.794 1.00 93.81 71 LEU A C 1
ATOM 544 O O . LEU A 1 71 ? 5.124 2.127 -32.907 1.00 93.81 71 LEU A O 1
ATOM 548 N N . LEU A 1 72 ? 6.542 2.317 -34.662 1.00 88.56 72 LEU A N 1
ATOM 549 C CA . LEU A 1 72 ? 6.641 3.777 -34.774 1.00 88.56 72 LEU A CA 1
ATOM 550 C C . LEU A 1 72 ? 6.761 4.236 -36.230 1.00 88.56 72 LEU A C 1
ATOM 552 O O . LEU A 1 72 ? 7.333 3.476 -37.044 1.00 88.56 72 LEU A O 1
#

pLDDT: mean 96.25, std 2.68, range [86.31, 98.62]

Sequence (72 aa):
MRTTISFNDSVYTALKTQATEAGTTVSQLVQDAAIHSLLENAEDIDDALARLSEPTYSFDDLLKTFKLEGLL

Radius of gyration: 22.16 Å; chains: 1; bounding box: 40×21×58 Å